Protein AF-A0A2W2MRI5-F1 (afdb_monomer_lite)

Structure (mmCIF, N/CA/C/O backbone):
data_AF-A0A2W2MRI5-F1
#
_entry.id   AF-A0A2W2MRI5-F1
#
loop_
_atom_site.group_PDB
_atom_site.id
_atom_site.type_symbol
_atom_site.label_atom_id
_atom_site.label_alt_id
_atom_site.label_comp_id
_atom_site.label_asym_id
_atom_site.label_entity_id
_atom_site.label_seq_id
_atom_site.pdbx_PDB_ins_code
_atom_site.Cartn_x
_atom_site.Cartn_y
_atom_site.Cartn_z
_atom_site.occupancy
_atom_site.B_iso_or_equiv
_atom_site.auth_seq_id
_atom_site.auth_comp_id
_atom_site.auth_asym_id
_atom_site.auth_atom_id
_atom_site.pdbx_PDB_model_num
ATOM 1 N N . MET A 1 1 ? -18.894 -73.144 11.462 1.00 46.19 1 MET A N 1
ATOM 2 C CA . MET A 1 1 ? -17.809 -73.112 10.456 1.00 46.19 1 MET A CA 1
ATOM 3 C C . MET A 1 1 ? -18.396 -72.676 9.125 1.00 46.19 1 MET A C 1
ATOM 5 O O . MET A 1 1 ? -19.311 -73.345 8.667 1.00 46.19 1 MET A O 1
ATOM 9 N N . SER A 1 2 ? -17.917 -71.545 8.593 1.00 35.41 2 SER A N 1
ATOM 10 C CA . SER A 1 2 ? -18.081 -70.967 7.236 1.00 35.41 2 SER A CA 1
ATOM 11 C C . SER A 1 2 ? -18.088 -69.446 7.398 1.00 35.41 2 SER A C 1
ATOM 13 O O . SER A 1 2 ? -18.763 -68.959 8.294 1.00 35.41 2 SER A O 1
ATOM 15 N N . ALA A 1 3 ? -17.454 -68.606 6.600 1.00 41.09 3 ALA A N 1
ATOM 16 C CA . ALA A 1 3 ? -16.275 -68.640 5.744 1.00 41.09 3 ALA A CA 1
ATOM 17 C C . ALA A 1 3 ? -16.042 -67.145 5.436 1.00 41.09 3 ALA A C 1
ATOM 19 O O . ALA A 1 3 ? -17.005 -66.394 5.276 1.00 41.09 3 ALA A O 1
ATOM 20 N N . LEU A 1 4 ? -14.788 -66.700 5.428 1.00 46.34 4 LEU A N 1
ATOM 21 C CA . LEU A 1 4 ? -14.399 -65.326 5.106 1.00 46.34 4 LEU A CA 1
ATOM 22 C C . LEU A 1 4 ? -14.739 -64.995 3.648 1.00 46.34 4 LEU A C 1
ATOM 24 O O . LEU A 1 4 ? -14.406 -65.776 2.761 1.00 46.34 4 LEU A O 1
ATOM 28 N N . VAL A 1 5 ? -15.260 -63.792 3.398 1.00 49.53 5 VAL A N 1
ATOM 29 C CA . VAL A 1 5 ? -15.009 -63.079 2.140 1.00 49.53 5 VAL A CA 1
ATOM 30 C C . VAL A 1 5 ? -14.626 -61.647 2.485 1.00 49.53 5 VAL A C 1
ATOM 32 O O . VAL A 1 5 ? -15.426 -60.862 2.990 1.00 49.53 5 VAL A O 1
ATOM 35 N N . ALA A 1 6 ? -13.354 -61.351 2.244 1.00 47.72 6 ALA A N 1
ATOM 36 C CA . ALA A 1 6 ? -12.798 -60.015 2.241 1.00 47.72 6 ALA A CA 1
ATOM 37 C C . ALA A 1 6 ? -13.430 -59.199 1.106 1.00 47.72 6 ALA A C 1
ATOM 39 O O . ALA A 1 6 ? -13.485 -59.659 -0.034 1.00 47.72 6 ALA A O 1
ATOM 40 N N . SER A 1 7 ? -13.852 -57.973 1.401 1.00 43.47 7 SER A N 1
ATOM 41 C CA . SER A 1 7 ? -14.081 -56.967 0.371 1.00 43.47 7 SER A CA 1
ATOM 42 C C . SER A 1 7 ? -13.419 -55.671 0.810 1.00 43.47 7 SER A C 1
ATOM 44 O O . SER A 1 7 ? -13.808 -55.029 1.783 1.00 43.47 7 SER A O 1
ATOM 46 N N . VAL A 1 8 ? -12.325 -55.376 0.119 1.00 50.81 8 VAL A N 1
ATOM 47 C CA . VAL A 1 8 ? -11.557 -54.142 0.191 1.00 50.81 8 VAL A CA 1
ATOM 48 C C . VAL A 1 8 ? -12.391 -53.062 -0.491 1.00 50.81 8 VAL A C 1
ATOM 50 O O . VAL A 1 8 ? -12.548 -53.089 -1.709 1.00 50.81 8 VAL A O 1
ATOM 53 N N . CYS A 1 9 ? -12.906 -52.098 0.268 1.00 46.94 9 CYS A N 1
ATOM 54 C CA . CYS A 1 9 ? -13.385 -50.846 -0.307 1.00 46.94 9 CYS A CA 1
ATOM 55 C C . CYS A 1 9 ? -12.465 -49.720 0.147 1.00 46.94 9 CYS A C 1
ATOM 57 O O . CYS A 1 9 ? -12.405 -49.355 1.319 1.00 46.94 9 CYS A O 1
ATOM 59 N N . LEU A 1 10 ? -11.700 -49.259 -0.840 1.00 41.94 10 LEU A N 1
ATOM 60 C CA . LEU A 1 10 ? -10.725 -48.192 -0.796 1.00 41.94 10 LEU A CA 1
ATOM 61 C C . LEU A 1 10 ? -11.283 -46.956 -0.087 1.00 41.94 10 LEU A C 1
ATOM 63 O O . LEU A 1 10 ? -12.369 -46.463 -0.388 1.00 41.94 10 LEU A O 1
ATOM 67 N N . SER A 1 11 ? -10.460 -46.433 0.807 1.00 48.28 11 SER A N 1
ATOM 68 C CA . SER A 1 11 ? -10.521 -45.100 1.379 1.00 48.28 11 SER A CA 1
ATOM 69 C C . SER A 1 11 ? -10.554 -44.037 0.278 1.00 48.28 11 SER A C 1
ATOM 71 O O . SER A 1 11 ? -9.521 -43.632 -0.251 1.00 48.28 11 SER A O 1
ATOM 73 N N . VAL A 1 12 ? -11.747 -43.531 -0.034 1.00 48.22 12 VAL A N 1
ATOM 74 C CA . VAL A 1 12 ? -11.898 -42.236 -0.700 1.00 48.22 12 VAL A CA 1
ATOM 75 C C . VAL A 1 12 ? -12.079 -41.209 0.406 1.00 48.22 12 VAL A C 1
ATOM 77 O O . VAL A 1 12 ? -13.185 -40.947 0.870 1.00 48.22 12 VAL A O 1
ATOM 80 N N . ALA A 1 13 ? -10.957 -40.674 0.887 1.00 45.00 13 ALA A N 1
ATOM 81 C CA . ALA A 1 13 ? -10.968 -39.447 1.662 1.00 45.00 13 ALA A CA 1
ATOM 82 C C . ALA A 1 13 ? -11.474 -38.343 0.731 1.00 45.00 13 ALA A C 1
ATOM 84 O O . ALA A 1 13 ? -10.726 -37.814 -0.091 1.00 45.00 13 ALA A O 1
ATOM 85 N N . THR A 1 14 ? -12.764 -38.033 0.811 1.00 47.78 14 THR A N 1
ATOM 86 C CA . THR A 1 14 ? -13.328 -36.843 0.188 1.00 47.78 14 THR A CA 1
ATOM 87 C C . THR A 1 14 ? -12.728 -35.650 0.917 1.00 47.78 14 THR A C 1
ATOM 89 O O . THR A 1 14 ? -13.215 -35.209 1.956 1.00 47.78 14 THR A O 1
ATOM 92 N N . LEU A 1 15 ? -11.611 -35.159 0.386 1.00 42.81 15 LEU A N 1
ATOM 93 C CA . LEU A 1 15 ? -11.052 -33.865 0.721 1.00 42.81 15 LEU A CA 1
ATOM 94 C C . LEU A 1 15 ? -12.034 -32.826 0.171 1.00 42.81 15 LEU A C 1
ATOM 96 O O . LEU A 1 15 ? -11.884 -32.324 -0.941 1.00 42.81 15 LEU A O 1
ATOM 100 N N . ALA A 1 16 ? -13.103 -32.569 0.922 1.00 41.91 16 ALA A N 1
ATOM 101 C CA . ALA A 1 16 ? -13.933 -31.404 0.700 1.00 41.91 16 ALA A CA 1
ATOM 102 C C . ALA A 1 16 ? -13.045 -30.205 1.020 1.00 41.91 16 ALA A C 1
ATOM 104 O O . ALA A 1 16 ? -12.839 -29.850 2.180 1.00 41.91 16 ALA A O 1
ATOM 105 N N . ALA A 1 17 ? -12.443 -29.650 -0.032 1.00 42.47 17 ALA A N 1
ATOM 106 C CA . ALA A 1 17 ? -11.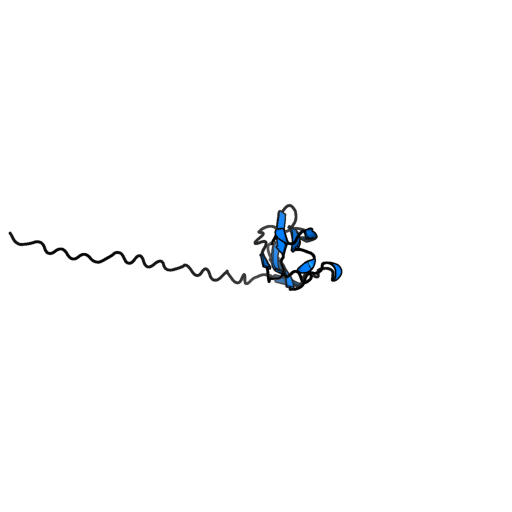840 -28.340 0.003 1.00 42.47 17 ALA A CA 1
ATOM 107 C C . ALA A 1 17 ? -12.889 -27.409 0.608 1.00 42.47 17 ALA A C 1
ATOM 109 O O . ALA A 1 17 ? -13.928 -27.151 0.000 1.00 42.47 17 ALA A O 1
ATOM 110 N N . ALA A 1 18 ? -12.640 -26.969 1.839 1.00 43.75 18 ALA A N 1
ATOM 111 C CA . ALA A 1 18 ? -13.322 -25.826 2.392 1.00 43.75 18 ALA A CA 1
ATOM 112 C C . ALA A 1 18 ? -12.965 -24.667 1.465 1.00 43.75 18 ALA A C 1
ATOM 114 O O . ALA A 1 18 ? -11.920 -24.036 1.603 1.00 43.75 18 ALA A O 1
ATOM 115 N N . SER A 1 19 ? -13.805 -24.431 0.460 1.00 40.41 19 SER A N 1
ATOM 116 C CA . SER A 1 19 ? -13.910 -23.139 -0.181 1.00 40.41 19 SER A CA 1
ATOM 117 C C . SER A 1 19 ? -14.402 -22.207 0.914 1.00 40.41 19 SER A C 1
ATOM 119 O O . SER A 1 19 ? -15.601 -21.995 1.084 1.00 40.41 19 SER A O 1
ATOM 121 N N . THR A 1 20 ? -13.468 -21.710 1.721 1.00 44.00 20 THR A N 1
ATOM 122 C CA . THR A 1 20 ? -13.634 -20.458 2.430 1.00 44.00 20 THR A CA 1
ATOM 123 C C . THR A 1 20 ? -13.871 -19.426 1.342 1.00 44.00 20 THR A C 1
ATOM 125 O O . THR A 1 20 ? -12.949 -18.823 0.802 1.00 44.00 20 THR A O 1
ATOM 128 N N . THR A 1 21 ? -15.139 -19.249 0.971 1.00 44.22 21 THR A N 1
ATOM 129 C CA . THR A 1 21 ? -15.633 -17.951 0.542 1.00 44.22 21 THR A CA 1
ATOM 130 C C . THR A 1 21 ? -15.083 -16.978 1.563 1.00 44.22 21 THR A C 1
ATOM 132 O O . THR A 1 21 ? -15.491 -17.013 2.726 1.00 44.22 21 THR A O 1
ATOM 135 N N . ALA A 1 22 ? -14.072 -16.210 1.148 1.00 44.69 22 ALA A N 1
ATOM 136 C CA . ALA A 1 22 ? -13.589 -15.063 1.885 1.00 44.69 22 ALA A CA 1
ATOM 137 C C . ALA A 1 22 ? -14.839 -14.337 2.361 1.00 44.69 22 ALA A C 1
ATOM 139 O O . ALA A 1 22 ? -15.675 -13.972 1.532 1.00 44.69 22 ALA A O 1
ATOM 140 N N . ALA A 1 23 ? -15.023 -14.267 3.680 1.00 43.91 23 ALA A N 1
ATOM 141 C CA . ALA A 1 23 ? -16.167 -13.596 4.255 1.00 43.91 23 ALA A CA 1
ATOM 142 C C . ALA A 1 23 ? -16.196 -12.200 3.632 1.00 43.91 23 ALA A C 1
ATOM 144 O O . ALA A 1 23 ? -15.294 -11.389 3.862 1.00 43.91 23 ALA A O 1
ATOM 145 N N . ALA A 1 24 ? -17.180 -11.966 2.762 1.00 49.59 24 ALA A N 1
ATOM 146 C CA . ALA A 1 24 ? -17.519 -10.637 2.313 1.00 49.59 24 ALA A CA 1
ATOM 147 C C . ALA A 1 24 ? -17.946 -9.927 3.590 1.00 49.59 24 ALA A C 1
ATOM 149 O O . ALA A 1 24 ? -19.010 -10.195 4.138 1.00 49.59 24 ALA A O 1
ATOM 150 N N . GLN A 1 25 ? -17.014 -9.172 4.155 1.00 46.16 25 GLN A N 1
ATOM 151 C CA . GLN A 1 25 ? -17.167 -8.567 5.457 1.00 46.16 25 GLN A CA 1
ATOM 152 C C . GLN A 1 25 ? -18.205 -7.456 5.306 1.00 46.16 25 GLN A C 1
ATOM 154 O O . GLN A 1 25 ? -17.911 -6.399 4.756 1.00 46.16 25 GLN A O 1
ATOM 159 N N . THR A 1 26 ? -19.439 -7.764 5.700 1.00 49.88 26 THR A N 1
ATOM 160 C CA . THR A 1 26 ? -20.657 -7.032 5.329 1.00 49.88 26 THR A CA 1
ATOM 161 C C . THR A 1 26 ? -20.956 -5.775 6.141 1.00 49.88 26 THR A C 1
ATOM 163 O O . THR A 1 26 ? -21.965 -5.150 5.859 1.00 49.88 26 THR A O 1
ATOM 166 N N . ASP A 1 27 ? -20.089 -5.342 7.060 1.00 50.00 27 ASP A N 1
ATOM 167 C CA . ASP A 1 27 ? -20.371 -4.176 7.923 1.00 50.00 27 ASP A CA 1
ATOM 168 C C . ASP A 1 27 ? -19.212 -3.166 7.977 1.00 50.00 27 ASP A C 1
ATOM 170 O O . ASP A 1 27 ? -18.901 -2.585 9.013 1.00 50.00 27 ASP A O 1
ATOM 174 N N . ALA A 1 28 ? -18.496 -2.967 6.866 1.00 55.38 28 ALA A N 1
ATOM 175 C CA . ALA A 1 28 ? -17.606 -1.812 6.748 1.00 55.38 28 ALA A CA 1
ATOM 176 C C . ALA A 1 28 ? -18.451 -0.542 6.567 1.00 55.38 28 ALA A C 1
ATOM 178 O O . ALA A 1 28 ? -18.879 -0.249 5.452 1.00 55.38 28 ALA A O 1
ATO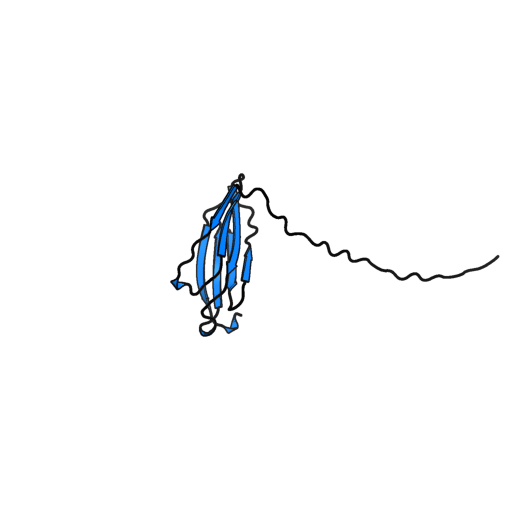M 179 N N . ALA A 1 29 ? -18.678 0.188 7.660 1.00 58.50 29 ALA A N 1
ATOM 180 C CA . ALA A 1 29 ? -19.540 1.365 7.707 1.00 58.50 29 ALA A CA 1
ATOM 181 C C . ALA A 1 29 ? -19.196 2.412 6.636 1.00 58.50 29 ALA A C 1
ATOM 183 O O . ALA A 1 29 ? -20.104 2.964 6.027 1.00 58.50 29 ALA A O 1
ATOM 184 N N . GLU A 1 30 ? -17.912 2.617 6.313 1.00 71.00 30 GLU A N 1
ATOM 185 C CA . GLU A 1 30 ? -17.498 3.407 5.147 1.00 71.00 30 GLU A CA 1
ATOM 186 C C . GLU A 1 30 ? -16.153 2.915 4.585 1.00 71.00 30 GLU A C 1
ATOM 188 O O . GLU A 1 30 ? -15.128 2.876 5.279 1.00 71.00 30 GLU A O 1
ATOM 193 N N . CYS A 1 31 ? -16.143 2.565 3.297 1.00 85.62 31 CYS A N 1
ATOM 194 C CA . CYS A 1 31 ? -14.933 2.249 2.543 1.00 85.62 31 CYS A CA 1
ATOM 195 C C . CYS A 1 31 ? -14.543 3.429 1.647 1.00 85.62 31 CYS A C 1
ATOM 197 O O . CYS A 1 31 ? -15.209 3.722 0.657 1.00 85.62 31 CYS A O 1
ATOM 199 N N . GLY A 1 32 ? -13.428 4.086 1.963 1.00 88.06 32 GLY A N 1
ATOM 200 C CA . GLY A 1 32 ? -12.854 5.158 1.153 1.00 88.06 32 GLY A CA 1
ATOM 201 C C . GLY A 1 32 ? -11.731 4.649 0.253 1.00 88.06 32 GLY A C 1
ATOM 202 O O . GLY A 1 32 ? -10.869 3.886 0.693 1.00 88.06 32 GLY A O 1
ATOM 203 N N . ARG A 1 33 ? -11.689 5.096 -1.007 1.00 88.62 33 ARG A N 1
ATOM 204 C CA . ARG A 1 33 ? -10.531 4.843 -1.878 1.00 88.62 33 ARG A CA 1
ATOM 205 C C . ARG A 1 33 ? -9.335 5.653 -1.379 1.00 88.62 33 ARG A C 1
ATOM 207 O O . ARG A 1 33 ? -9.423 6.871 -1.240 1.00 88.62 33 ARG A O 1
ATOM 214 N N . ILE A 1 34 ? -8.208 4.988 -1.154 1.00 87.38 34 ILE A N 1
ATOM 215 C CA . ILE A 1 34 ? -6.949 5.646 -0.813 1.00 87.38 34 ILE A CA 1
ATOM 216 C C . ILE A 1 34 ? -6.265 6.059 -2.114 1.00 87.38 34 ILE A C 1
ATOM 218 O O . ILE A 1 34 ? -5.947 5.221 -2.961 1.00 87.38 34 ILE A O 1
ATOM 222 N N . GLY A 1 35 ? -6.046 7.360 -2.275 1.00 78.50 35 GLY A N 1
ATOM 223 C CA . GLY A 1 35 ? -5.198 7.876 -3.338 1.00 78.50 35 GLY A CA 1
ATOM 224 C C . GLY A 1 35 ? -3.730 7.584 -3.038 1.00 78.50 35 GLY A C 1
ATOM 225 O O . GLY A 1 35 ? -3.274 7.713 -1.903 1.00 78.50 35 GLY A O 1
ATOM 226 N N . TYR A 1 36 ? -2.980 7.225 -4.067 1.00 77.81 36 TYR A N 1
ATOM 227 C CA . TYR A 1 36 ? -1.525 7.186 -4.033 1.00 77.81 36 TYR A CA 1
ATOM 228 C C . TYR A 1 36 ? -0.996 8.109 -5.130 1.00 77.81 36 TYR A C 1
ATOM 230 O O . TYR A 1 36 ? -1.657 8.322 -6.149 1.00 77.81 36 TYR A O 1
ATOM 238 N N . GLY A 1 37 ? 0.147 8.749 -4.878 1.00 66.75 37 GLY A N 1
ATOM 239 C CA . GLY A 1 37 ? 0.678 9.777 -5.772 1.00 66.75 37 GLY A CA 1
ATOM 240 C C . GLY A 1 37 ? 0.972 9.217 -7.163 1.00 66.75 37 GLY A C 1
ATOM 241 O O . GLY A 1 37 ? 1.521 8.124 -7.288 1.00 66.75 37 GLY A O 1
ATOM 242 N N . THR A 1 38 ? 0.664 9.982 -8.210 1.00 63.16 38 THR A N 1
ATOM 243 C CA . THR A 1 38 ? 0.912 9.602 -9.615 1.00 63.16 38 THR A CA 1
ATOM 244 C C . THR A 1 38 ? 2.394 9.363 -9.918 1.00 63.16 38 THR A C 1
ATOM 246 O O . THR A 1 38 ? 2.728 8.596 -10.813 1.00 63.16 38 THR A O 1
ATOM 249 N N . VAL A 1 39 ? 3.290 9.953 -9.124 1.00 68.81 39 VAL A N 1
ATOM 250 C CA . VAL A 1 39 ? 4.751 9.789 -9.218 1.00 68.81 39 VAL A CA 1
ATOM 251 C C . VAL A 1 39 ? 5.276 8.457 -8.663 1.00 68.81 39 VAL A C 1
ATOM 253 O O . VAL A 1 39 ? 6.465 8.182 -8.767 1.00 68.81 39 VAL A O 1
ATOM 256 N N . THR A 1 40 ? 4.424 7.617 -8.064 1.00 75.94 40 THR A N 1
ATOM 257 C CA . THR A 1 40 ? 4.849 6.330 -7.473 1.00 75.94 40 THR A CA 1
ATOM 258 C C . THR A 1 40 ? 5.105 5.231 -8.509 1.00 75.94 40 THR A C 1
ATOM 260 O O . THR A 1 40 ? 5.706 4.209 -8.178 1.00 75.94 40 THR A O 1
ATOM 263 N N . GLY A 1 41 ? 4.668 5.421 -9.761 1.00 80.94 41 GLY A N 1
ATOM 264 C CA . GLY A 1 41 ? 4.726 4.379 -10.793 1.00 80.94 41 GLY A CA 1
ATOM 265 C C . GLY A 1 41 ? 3.832 3.177 -10.471 1.00 80.94 41 GLY A C 1
ATOM 266 O O . GLY A 1 41 ? 4.120 2.064 -10.897 1.00 80.94 41 GLY A O 1
ATOM 267 N N . LEU A 1 42 ? 2.769 3.392 -9.692 1.00 86.75 42 LEU A N 1
ATOM 268 C CA . LEU A 1 42 ? 1.789 2.378 -9.323 1.00 86.75 42 LEU A CA 1
ATOM 269 C C . LEU A 1 42 ? 0.446 2.637 -10.008 1.00 86.75 42 LEU A C 1
ATOM 271 O O . LEU A 1 42 ? 0.083 3.773 -10.307 1.00 86.75 42 LEU A O 1
ATOM 275 N N . SER A 1 43 ? -0.304 1.563 -10.219 1.00 89.50 43 SER A N 1
ATOM 276 C CA . SER A 1 43 ? -1.688 1.557 -10.687 1.00 89.50 43 SER A CA 1
ATOM 277 C C . SER A 1 43 ? -2.520 0.553 -9.883 1.00 89.50 43 SER A C 1
ATOM 279 O O . SER A 1 43 ? -1.973 -0.251 -9.127 1.00 89.50 43 SER A O 1
ATOM 281 N N . GLY A 1 44 ? -3.847 0.618 -10.033 1.00 88.69 44 GLY A N 1
ATOM 282 C CA . GLY A 1 44 ? -4.804 -0.195 -9.284 1.00 88.69 44 GLY A CA 1
ATOM 283 C C . GLY A 1 44 ? -5.673 0.603 -8.308 1.00 88.69 44 GLY A C 1
ATOM 284 O O . GLY A 1 44 ? -5.925 1.808 -8.464 1.00 88.69 44 GLY A O 1
ATOM 285 N N . SER A 1 45 ? -6.167 -0.071 -7.282 1.00 89.12 45 SER A N 1
ATOM 286 C CA . SER A 1 45 ? -7.133 0.484 -6.338 1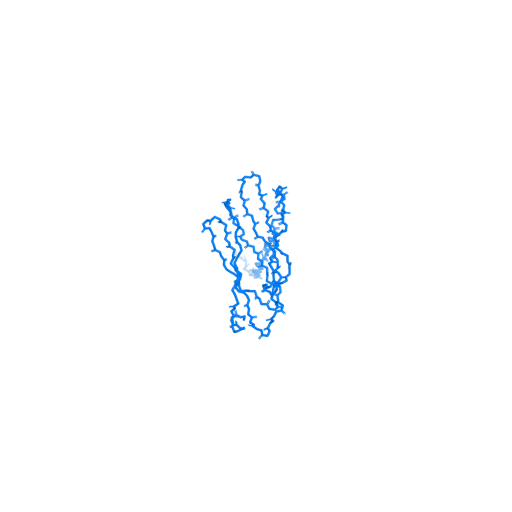.00 89.12 45 SER A CA 1
ATOM 287 C C . SER A 1 45 ? -6.845 -0.017 -4.937 1.00 89.12 45 SER A C 1
ATOM 289 O O . SER A 1 45 ? -6.851 -1.221 -4.705 1.00 89.12 45 SER A O 1
ATOM 291 N N . MET A 1 46 ? -6.640 0.918 -4.013 1.00 90.75 46 MET A N 1
ATOM 292 C CA . MET A 1 46 ? -6.531 0.659 -2.583 1.00 90.75 46 MET A CA 1
ATOM 293 C C . MET A 1 46 ? -7.731 1.271 -1.882 1.00 90.75 46 MET A C 1
ATOM 295 O O . MET A 1 46 ? -8.130 2.395 -2.190 1.00 90.75 46 MET A O 1
ATOM 299 N N . TYR A 1 47 ? -8.278 0.544 -0.923 1.00 91.00 47 TYR A N 1
ATOM 300 C CA . TYR A 1 47 ? -9.422 0.939 -0.125 1.00 91.00 47 TYR A CA 1
ATOM 301 C C . TYR A 1 47 ? -9.053 0.856 1.347 1.00 91.00 47 TYR A C 1
ATOM 303 O O . TYR A 1 47 ? -8.375 -0.072 1.786 1.00 91.00 47 TYR A O 1
ATOM 311 N N . LYS A 1 48 ? -9.500 1.851 2.105 1.00 90.25 48 LYS A N 1
ATOM 312 C CA . LYS A 1 48 ? -9.510 1.845 3.560 1.00 90.25 48 LYS A CA 1
ATOM 313 C C . LYS A 1 48 ? -10.958 1.706 3.988 1.00 90.25 48 LYS A C 1
ATOM 315 O O . LYS A 1 48 ? -11.762 2.576 3.669 1.00 90.25 48 LYS A O 1
ATOM 320 N N . CYS A 1 49 ? -11.254 0.676 4.756 1.00 88.44 49 CYS A N 1
ATOM 321 C CA . CYS A 1 49 ? -12.557 0.488 5.365 1.00 88.44 49 CYS A CA 1
ATOM 322 C C . CYS A 1 49 ? -12.421 0.606 6.874 1.00 88.44 49 CYS A C 1
ATOM 324 O O . CYS A 1 49 ? -11.529 -0.008 7.464 1.00 88.44 49 CYS A O 1
ATOM 326 N N . THR A 1 50 ? -13.285 1.416 7.476 1.00 86.31 50 THR A N 1
ATOM 327 C CA . THR A 1 50 ? -13.385 1.534 8.933 1.00 86.31 50 THR A CA 1
ATOM 328 C C . THR A 1 50 ? -14.656 0.818 9.365 1.00 86.31 50 THR A C 1
ATOM 330 O O . THR A 1 50 ? -15.715 1.058 8.788 1.00 86.31 50 THR A O 1
ATOM 333 N N . TRP A 1 51 ? -14.537 -0.094 10.325 1.00 83.75 51 TRP A N 1
ATOM 334 C CA . TRP A 1 51 ? -15.679 -0.785 10.923 1.00 83.75 51 TRP A CA 1
ATOM 335 C C . TRP A 1 51 ? -16.239 0.019 12.100 1.00 83.75 51 TRP A C 1
ATOM 337 O O . TRP A 1 51 ? -15.549 0.877 12.653 1.00 83.75 51 TRP A O 1
ATOM 347 N N . ASP A 1 52 ? -17.473 -0.284 12.504 1.00 80.12 52 ASP A N 1
ATOM 348 C CA . ASP A 1 52 ? -18.164 0.411 13.604 1.00 80.12 52 ASP A CA 1
ATOM 349 C C . ASP A 1 52 ? -17.436 0.303 14.952 1.00 80.12 52 ASP A C 1
ATOM 351 O O . ASP A 1 52 ? -17.503 1.203 15.786 1.00 80.12 52 ASP A O 1
ATOM 355 N N . ASP A 1 53 ? -16.688 -0.781 15.159 1.00 78.75 53 ASP A N 1
ATOM 356 C CA . ASP A 1 53 ? -15.862 -1.010 16.350 1.00 78.75 53 ASP A CA 1
ATOM 357 C C . ASP A 1 53 ? -14.486 -0.316 16.289 1.00 78.75 53 ASP A C 1
ATOM 359 O O . ASP A 1 53 ? -13.626 -0.531 17.145 1.00 78.75 53 ASP A O 1
ATOM 363 N N . GLY A 1 54 ? -14.266 0.533 15.280 1.00 77.81 54 GLY A N 1
ATOM 364 C CA . GLY A 1 54 ? -13.055 1.330 15.104 1.00 77.81 54 GLY A CA 1
ATOM 365 C C . GLY A 1 54 ? -11.878 0.572 14.491 1.00 77.81 54 GLY A C 1
ATOM 366 O O . GLY A 1 54 ? -10.817 1.168 14.285 1.00 77.81 54 GLY A O 1
ATOM 367 N N . ARG A 1 55 ? -12.032 -0.718 14.172 1.00 85.44 55 ARG A N 1
ATOM 368 C CA . ARG A 1 55 ? -11.017 -1.488 13.444 1.00 85.44 55 ARG A CA 1
ATOM 369 C C . ARG A 1 55 ? -10.885 -0.980 11.999 1.00 85.44 55 ARG A C 1
ATOM 371 O O . ARG A 1 55 ? -11.819 -0.409 11.433 1.00 85.44 55 ARG A O 1
ATOM 378 N N . ILE A 1 56 ? -9.724 -1.207 11.379 1.00 87.25 56 ILE A N 1
ATOM 379 C CA . ILE A 1 56 ? -9.442 -0.739 10.013 1.00 87.25 56 ILE A CA 1
ATOM 380 C C . ILE A 1 56 ? -8.877 -1.860 9.145 1.00 87.25 56 ILE A C 1
ATOM 382 O O . ILE A 1 56 ? -7.827 -2.420 9.457 1.00 87.25 56 ILE A O 1
ATOM 386 N N . ARG A 1 57 ? -9.485 -2.067 7.973 1.00 89.75 57 ARG A N 1
ATOM 387 C CA . ARG A 1 57 ? -8.916 -2.878 6.889 1.00 89.75 57 ARG A CA 1
ATOM 388 C C . ARG A 1 57 ? -8.377 -1.990 5.794 1.00 89.75 57 ARG A C 1
ATOM 390 O O . ARG A 1 57 ? -9.046 -1.053 5.357 1.00 89.75 57 ARG A O 1
ATOM 397 N N . VAL A 1 58 ? -7.198 -2.332 5.304 1.00 91.06 58 VAL A N 1
ATOM 398 C CA . VAL A 1 58 ? -6.679 -1.782 4.062 1.00 91.06 58 VAL A CA 1
ATOM 399 C C . VAL A 1 58 ? -6.531 -2.933 3.088 1.00 91.06 58 VAL A C 1
ATOM 401 O O . VAL A 1 58 ? -5.793 -3.879 3.360 1.00 91.06 58 VAL A O 1
ATOM 404 N N . PHE A 1 59 ? -7.236 -2.855 1.967 1.00 92.06 59 PHE A N 1
ATOM 405 C CA . PHE A 1 59 ? -7.189 -3.887 0.942 1.00 92.06 59 PHE A CA 1
ATOM 406 C C . PHE A 1 59 ? -7.245 -3.297 -0.459 1.00 92.06 59 PHE A C 1
ATOM 408 O O . PHE A 1 59 ? -7.616 -2.139 -0.655 1.00 92.06 59 PHE A O 1
ATOM 415 N N . GLY A 1 60 ? -6.891 -4.106 -1.447 1.00 92.38 60 GLY A N 1
ATOM 416 C CA . GLY A 1 60 ? -6.946 -3.697 -2.833 1.00 92.38 60 GLY A CA 1
ATOM 417 C C . GLY A 1 60 ? -6.043 -4.511 -3.735 1.00 92.38 60 GLY A C 1
ATOM 418 O O . GLY A 1 60 ? -5.599 -5.609 -3.405 1.00 92.38 60 GLY A O 1
ATOM 419 N N . THR A 1 61 ? -5.757 -3.933 -4.888 1.00 93.38 61 THR A N 1
ATOM 420 C CA . THR A 1 61 ? -4.869 -4.513 -5.887 1.00 93.38 61 THR A CA 1
ATOM 421 C C . THR A 1 61 ? -3.959 -3.423 -6.403 1.00 93.38 61 THR A C 1
ATOM 423 O O . THR A 1 61 ? -4.427 -2.332 -6.733 1.00 93.38 61 THR A O 1
ATOM 426 N N . MET A 1 62 ? -2.665 -3.721 -6.450 1.00 92.00 62 MET A N 1
ATOM 427 C CA . MET A 1 62 ? -1.632 -2.794 -6.888 1.00 92.00 62 MET A CA 1
ATOM 428 C C . MET A 1 62 ? -0.784 -3.436 -7.975 1.00 92.00 62 MET A C 1
ATOM 430 O O . MET A 1 62 ? -0.479 -4.621 -7.899 1.00 92.00 62 MET A O 1
ATOM 434 N N . ARG A 1 63 ? -0.376 -2.638 -8.958 1.00 92.06 63 ARG A N 1
ATOM 435 C CA . ARG A 1 63 ? 0.511 -3.050 -10.046 1.00 92.06 63 ARG A CA 1
ATOM 436 C C . ARG A 1 63 ? 1.534 -1.958 -10.320 1.00 92.06 63 ARG A C 1
ATOM 438 O O . ARG A 1 63 ? 1.162 -0.792 -10.449 1.00 92.06 63 ARG A O 1
ATOM 445 N N . ASP A 1 64 ? 2.799 -2.334 -10.440 1.00 90.00 64 ASP A N 1
ATOM 446 C CA . ASP A 1 64 ? 3.870 -1.450 -10.890 1.00 90.00 64 ASP A CA 1
ATOM 447 C C . ASP A 1 64 ? 3.788 -1.296 -12.416 1.00 90.00 64 ASP A C 1
ATOM 449 O O . ASP A 1 64 ? 3.759 -2.283 -13.151 1.00 90.00 64 ASP A O 1
ATOM 453 N N . ILE A 1 65 ? 3.687 -0.055 -12.895 1.00 87.19 65 ILE A N 1
ATOM 454 C CA . ILE A 1 65 ? 3.590 0.264 -14.332 1.00 87.19 65 ILE A CA 1
ATOM 455 C C . ILE A 1 65 ? 4.945 0.614 -14.959 1.00 87.19 65 ILE A C 1
ATOM 457 O O . ILE A 1 65 ? 5.010 0.938 -16.142 1.00 87.19 65 ILE A O 1
ATOM 461 N N . THR A 1 66 ? 6.023 0.527 -14.183 1.00 82.50 66 THR A N 1
ATOM 462 C CA . THR A 1 66 ? 7.416 0.780 -14.577 1.00 82.50 66 THR A CA 1
ATOM 463 C C . THR A 1 66 ? 8.262 -0.500 -14.464 1.00 82.50 66 THR A C 1
ATOM 465 O O . THR A 1 66 ? 9.282 -0.508 -13.780 1.00 82.50 66 THR A O 1
ATOM 468 N N . PRO A 1 67 ? 7.869 -1.610 -15.124 1.00 66.06 67 PRO A N 1
ATOM 469 C CA . PRO A 1 67 ? 8.478 -2.926 -14.904 1.00 66.06 67 PRO A CA 1
ATOM 470 C C . PRO A 1 67 ? 9.948 -3.005 -15.332 1.00 66.06 67 PRO A C 1
ATOM 472 O O . PRO A 1 67 ? 10.695 -3.835 -14.824 1.00 66.06 67 PRO A O 1
ATOM 475 N N . SER A 1 68 ? 10.371 -2.135 -16.252 1.00 70.88 68 SER A N 1
ATOM 476 C CA . SER A 1 68 ? 11.765 -1.995 -16.684 1.00 70.88 68 SER A CA 1
ATOM 477 C C . SER A 1 68 ? 12.671 -1.441 -15.581 1.00 70.88 68 SER A C 1
ATOM 479 O O . SER A 1 68 ? 13.864 -1.727 -15.571 1.00 70.88 68 SER A O 1
ATOM 481 N N . ASP A 1 69 ? 12.099 -0.647 -14.670 1.00 69.00 69 ASP A N 1
ATOM 482 C CA . ASP A 1 69 ? 12.822 0.106 -13.641 1.00 69.00 69 ASP A CA 1
ATOM 483 C C . ASP A 1 69 ? 12.825 -0.612 -12.281 1.00 69.00 69 ASP A C 1
ATOM 485 O O . ASP A 1 69 ? 13.492 -0.164 -11.346 1.00 69.00 69 ASP A O 1
ATOM 489 N N . GLY A 1 70 ? 12.096 -1.730 -12.162 1.00 79.50 70 GLY A N 1
ATOM 490 C CA . GLY A 1 70 ? 12.103 -2.587 -10.982 1.00 79.50 70 GLY A CA 1
ATOM 491 C C . GLY A 1 70 ? 10.725 -2.948 -10.434 1.00 79.50 70 GLY A C 1
ATOM 492 O O . GLY A 1 70 ? 9.736 -3.030 -11.159 1.00 79.50 70 GLY A O 1
ATOM 493 N N . ALA A 1 71 ? 10.687 -3.191 -9.125 1.00 89.81 71 ALA A N 1
ATOM 494 C CA . ALA A 1 71 ? 9.471 -3.402 -8.351 1.00 89.81 71 ALA A CA 1
ATOM 495 C C . ALA A 1 71 ? 9.260 -2.233 -7.381 1.00 89.81 71 ALA A C 1
ATOM 497 O O . ALA A 1 71 ? 10.193 -1.502 -7.037 1.00 89.81 71 ALA A O 1
ATOM 498 N N . THR A 1 72 ? 8.047 -2.081 -6.861 1.00 91.19 72 THR A N 1
ATOM 499 C CA . THR A 1 72 ? 7.782 -1.133 -5.775 1.00 91.19 72 THR A CA 1
ATOM 500 C C . THR A 1 72 ? 7.513 -1.878 -4.481 1.00 91.19 72 THR A C 1
ATOM 502 O O . THR A 1 72 ? 6.584 -2.676 -4.387 1.00 91.19 72 THR A O 1
ATOM 505 N N . LEU A 1 73 ? 8.287 -1.576 -3.442 1.00 91.88 73 LEU A N 1
ATOM 506 C CA . LEU A 1 73 ? 7.984 -2.012 -2.089 1.00 91.88 73 LEU A CA 1
ATOM 507 C C . LEU A 1 73 ? 6.926 -1.079 -1.492 1.00 91.88 73 LEU A C 1
ATOM 509 O O . LEU A 1 73 ? 7.214 0.055 -1.099 1.00 91.88 73 LEU A O 1
ATOM 513 N N . LEU A 1 74 ? 5.692 -1.567 -1.431 1.00 92.69 74 LEU A N 1
ATOM 514 C CA . LEU A 1 74 ? 4.587 -0.908 -0.750 1.00 92.69 74 LEU A CA 1
ATOM 515 C C . LEU A 1 74 ? 4.667 -1.223 0.740 1.00 92.69 74 LEU A C 1
ATOM 517 O O . LEU A 1 74 ? 4.663 -2.386 1.126 1.00 92.69 74 LEU A O 1
ATOM 521 N N . THR A 1 75 ? 4.683 -0.199 1.585 1.00 94.38 75 THR A N 1
ATOM 522 C CA . THR A 1 75 ? 4.551 -0.337 3.039 1.00 94.38 75 THR A CA 1
ATOM 523 C C . THR A 1 75 ? 3.202 0.217 3.478 1.00 94.38 75 THR A C 1
ATOM 525 O O . THR A 1 75 ? 2.914 1.387 3.230 1.00 94.38 75 THR A O 1
ATOM 528 N N . VAL A 1 76 ? 2.398 -0.588 4.172 1.00 93.50 76 VAL A N 1
ATOM 529 C CA . VAL A 1 76 ? 1.155 -0.139 4.818 1.00 93.50 76 VAL A CA 1
ATOM 530 C C . VAL A 1 76 ? 1.376 -0.113 6.322 1.00 93.50 76 VAL A C 1
ATOM 532 O O . VAL A 1 76 ? 1.806 -1.110 6.906 1.00 93.50 76 VAL A O 1
ATOM 535 N N . ARG A 1 77 ? 1.070 1.024 6.947 1.00 93.12 77 ARG A N 1
ATOM 536 C CA . ARG A 1 77 ? 1.113 1.215 8.398 1.00 93.12 77 ARG A CA 1
ATOM 537 C C . ARG A 1 77 ? -0.278 1.516 8.934 1.00 93.12 77 ARG A C 1
ATOM 539 O O . ARG A 1 77 ? -0.973 2.347 8.356 1.00 93.12 77 ARG A O 1
ATOM 546 N N . ILE A 1 78 ? -0.660 0.863 10.028 1.00 91.75 78 ILE A N 1
ATOM 547 C CA . ILE A 1 78 ? -1.917 1.101 10.751 1.00 91.75 78 ILE A CA 1
ATOM 548 C C . ILE A 1 78 ? -1.592 1.152 12.245 1.00 91.75 78 ILE A C 1
ATOM 550 O O . ILE A 1 78 ? -1.331 0.122 12.862 1.00 91.75 78 ILE A O 1
ATOM 554 N N . GLY A 1 79 ? -1.542 2.347 12.837 1.00 88.25 79 GLY A N 1
ATOM 555 C CA . GLY A 1 79 ? -1.054 2.497 14.215 1.00 88.25 79 GLY A CA 1
ATOM 556 C C . GLY A 1 79 ? 0.370 1.940 14.379 1.00 88.25 79 GLY A C 1
ATOM 557 O O . GLY A 1 79 ? 1.302 2.450 13.762 1.00 88.25 79 GLY A O 1
ATOM 558 N N . LEU A 1 80 ? 0.533 0.888 15.193 1.00 86.81 80 LEU A N 1
ATOM 559 C CA . LEU A 1 80 ? 1.815 0.188 15.400 1.00 86.81 80 LEU A CA 1
ATOM 560 C C . LEU A 1 80 ? 2.082 -0.935 14.386 1.00 86.81 80 LEU A C 1
ATOM 562 O O . LEU A 1 80 ? 3.205 -1.429 14.293 1.00 86.81 80 LEU A O 1
ATOM 566 N N . TYR A 1 81 ? 1.069 -1.361 13.632 1.00 90.00 81 TYR A N 1
ATOM 567 C CA . TYR A 1 81 ? 1.236 -2.366 12.592 1.00 90.00 81 TYR A CA 1
ATOM 568 C C . TYR A 1 81 ? 1.951 -1.778 11.381 1.00 90.00 81 TYR A C 1
ATOM 570 O O . TYR A 1 81 ? 1.635 -0.676 10.933 1.00 90.00 81 TYR A O 1
ATOM 578 N N . SER A 1 82 ? 2.887 -2.541 10.821 1.00 93.56 82 SER A N 1
ATOM 579 C CA . SER A 1 82 ? 3.589 -2.210 9.585 1.00 93.56 82 SER A CA 1
ATOM 580 C C . SER A 1 82 ? 3.856 -3.490 8.805 1.00 93.56 82 SER A C 1
ATOM 582 O O . SER A 1 82 ? 4.513 -4.396 9.316 1.00 93.56 82 SER A O 1
ATOM 584 N N . ARG A 1 83 ? 3.390 -3.556 7.558 1.00 94.69 83 ARG A N 1
ATOM 585 C CA . ARG A 1 83 ? 3.654 -4.678 6.648 1.00 94.69 83 ARG A CA 1
ATOM 586 C C . ARG A 1 83 ? 4.063 -4.166 5.276 1.00 94.69 83 ARG A C 1
ATOM 588 O O . ARG A 1 83 ? 3.725 -3.043 4.900 1.00 94.69 83 ARG A O 1
ATOM 595 N N . GLN A 1 84 ? 4.827 -4.985 4.561 1.00 94.62 84 GLN A N 1
ATOM 596 C CA . GLN A 1 84 ? 5.338 -4.672 3.236 1.00 94.62 84 GLN A CA 1
ATOM 597 C C . GLN A 1 84 ? 4.886 -5.701 2.203 1.00 94.62 84 GLN A C 1
ATOM 599 O O . GLN A 1 84 ? 4.744 -6.882 2.522 1.00 94.62 84 GLN A O 1
ATOM 604 N N . TRP A 1 85 ? 4.702 -5.238 0.971 1.00 93.75 85 TRP A N 1
ATOM 60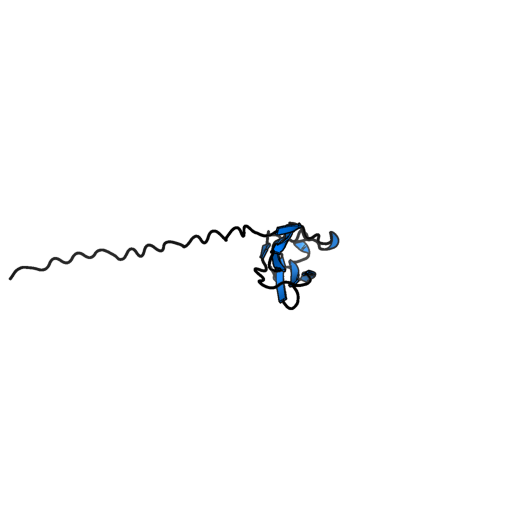5 C CA . TRP A 1 85 ? 4.420 -6.050 -0.206 1.00 93.75 85 TRP A CA 1
ATOM 606 C C . TRP A 1 85 ? 5.332 -5.609 -1.336 1.00 93.75 85 TRP A C 1
ATOM 608 O O . TRP A 1 85 ? 5.505 -4.411 -1.567 1.00 93.75 85 TRP A O 1
ATOM 618 N N . VAL A 1 86 ? 5.891 -6.578 -2.051 1.00 93.19 86 VAL A N 1
ATOM 619 C CA . VAL A 1 86 ? 6.554 -6.306 -3.322 1.00 93.19 86 VAL A CA 1
ATOM 620 C C . VAL A 1 86 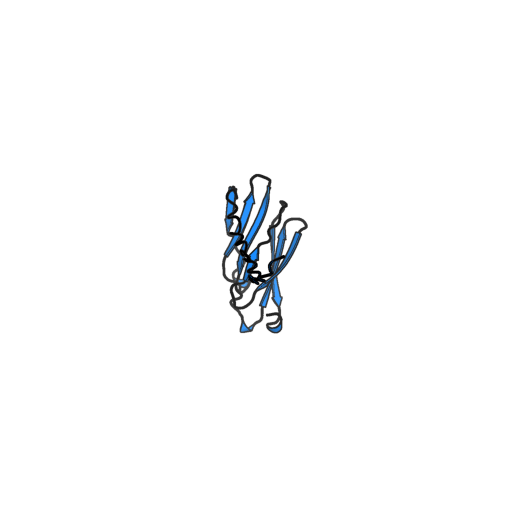? 5.477 -6.261 -4.399 1.00 93.19 86 VAL A C 1
ATOM 622 O O . VAL A 1 86 ? 4.719 -7.214 -4.581 1.00 93.19 86 VAL A O 1
ATOM 625 N N . VAL A 1 87 ? 5.377 -5.121 -5.070 1.00 92.31 87 VAL A N 1
ATOM 626 C CA . VAL A 1 87 ? 4.444 -4.888 -6.167 1.00 92.31 87 VAL A CA 1
ATOM 627 C C . VAL A 1 87 ? 5.229 -4.919 -7.469 1.00 92.31 87 VAL A C 1
ATOM 629 O O . VAL A 1 87 ? 6.150 -4.126 -7.659 1.00 92.31 87 VAL A O 1
ATOM 632 N N . CYS A 1 88 ? 4.853 -5.845 -8.344 1.00 90.81 88 CYS A N 1
ATOM 633 C CA . CYS A 1 88 ? 5.513 -6.115 -9.617 1.00 90.81 88 CYS A CA 1
ATOM 634 C C . CYS A 1 88 ? 4.636 -5.666 -10.795 1.00 90.81 88 CYS A C 1
ATOM 636 O O . CYS A 1 88 ? 3.589 -5.047 -10.607 1.00 90.81 88 CYS A O 1
ATOM 638 N N . ALA A 1 89 ? 5.035 -6.029 -12.016 1.00 89.38 89 ALA A N 1
ATOM 639 C CA . ALA A 1 89 ? 4.297 -5.771 -13.259 1.00 89.38 89 ALA A CA 1
ATOM 640 C C . ALA A 1 89 ? 2.912 -6.455 -13.347 1.00 89.38 89 ALA A C 1
ATOM 642 O O . ALA A 1 89 ? 2.173 -6.263 -14.315 1.00 89.38 89 ALA A O 1
ATOM 643 N N . SER A 1 90 ? 2.574 -7.285 -12.361 1.00 89.06 90 SER A N 1
ATOM 644 C CA . SER A 1 90 ? 1.307 -7.997 -12.223 1.00 89.06 90 SER A CA 1
ATOM 645 C C . SER A 1 90 ? 0.474 -7.433 -11.076 1.00 89.06 90 SER A C 1
ATOM 647 O O . SER A 1 90 ? 0.995 -6.799 -10.163 1.00 89.06 90 SER A O 1
ATOM 649 N N . ASP A 1 91 ? -0.823 -7.722 -11.100 1.00 89.88 91 ASP A N 1
ATOM 650 C CA . ASP A 1 91 ? -1.739 -7.365 -10.021 1.00 89.88 91 ASP A CA 1
ATOM 651 C C . ASP A 1 91 ? -1.389 -8.109 -8.727 1.00 89.88 91 ASP A C 1
ATOM 653 O O . ASP A 1 91 ? -1.609 -9.314 -8.602 1.00 89.88 91 ASP A O 1
ATOM 657 N N . THR A 1 92 ? -0.855 -7.379 -7.752 1.00 92.50 92 THR A N 1
ATOM 658 C CA . THR A 1 92 ? -0.574 -7.877 -6.408 1.00 92.50 92 THR A CA 1
ATOM 659 C C . THR A 1 92 ? -1.769 -7.572 -5.500 1.00 92.50 92 THR A C 1
ATOM 661 O O . THR A 1 92 ? -2.067 -6.393 -5.266 1.00 92.50 92 THR A O 1
ATOM 664 N N . PRO A 1 93 ? -2.463 -8.591 -4.957 1.00 93.50 93 PRO A N 1
ATOM 665 C CA . PRO A 1 93 ? -3.504 -8.375 -3.965 1.00 93.50 93 PRO A CA 1
ATOM 666 C C . PRO A 1 93 ? -2.880 -7.942 -2.635 1.00 93.50 93 PRO A C 1
ATOM 668 O O . PRO A 1 93 ? -1.937 -8.556 -2.132 1.00 93.50 93 PRO A O 1
ATOM 671 N N . ILE A 1 94 ? -3.430 -6.881 -2.060 1.00 92.69 94 ILE A N 1
ATOM 672 C CA . ILE A 1 94 ? -3.042 -6.344 -0.761 1.00 92.69 94 ILE A CA 1
ATOM 673 C C . ILE A 1 94 ? -4.227 -6.518 0.170 1.00 92.69 94 ILE A C 1
ATOM 675 O O . ILE A 1 94 ? -5.343 -6.131 -0.165 1.00 92.69 94 ILE A O 1
ATOM 679 N N . ASP A 1 95 ? -3.976 -7.075 1.345 1.00 92.00 95 ASP A N 1
ATOM 680 C CA . ASP A 1 95 ? -4.951 -7.142 2.422 1.00 92.00 95 ASP A CA 1
ATOM 681 C C . ASP A 1 95 ? -4.205 -7.166 3.748 1.00 92.00 95 ASP A C 1
ATOM 683 O O . ASP A 1 95 ? -3.329 -8.010 3.979 1.00 92.00 95 ASP A O 1
ATOM 687 N N . THR A 1 96 ? -4.495 -6.193 4.603 1.00 89.12 96 THR A N 1
ATOM 688 C CA . THR A 1 96 ? -3.883 -6.141 5.925 1.00 89.12 96 THR A CA 1
ATOM 689 C C . THR A 1 96 ? -4.519 -7.130 6.888 1.00 89.12 96 THR A C 1
ATOM 691 O O . THR A 1 96 ? -3.826 -7.530 7.823 1.00 89.12 96 THR A O 1
ATOM 694 N N . ASP A 1 97 ? -5.800 -7.480 6.688 1.00 82.56 97 ASP A N 1
ATOM 695 C CA . ASP A 1 97 ? -6.668 -8.182 7.653 1.00 82.56 97 ASP A CA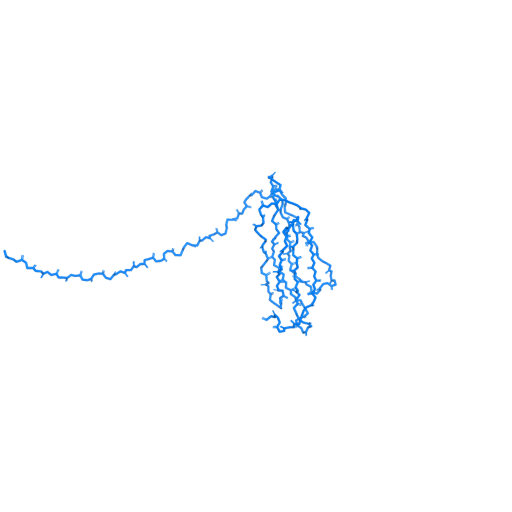 1
ATOM 696 C C . ASP A 1 97 ? -6.461 -7.705 9.107 1.00 82.56 97 ASP A C 1
ATOM 698 O O . ASP A 1 97 ? -6.525 -8.455 10.082 1.00 82.56 97 ASP A O 1
ATOM 702 N N . TYR A 1 98 ? -6.094 -6.430 9.260 1.00 82.12 98 TYR A N 1
ATOM 703 C CA . TYR A 1 98 ? -5.628 -5.917 10.534 1.00 82.12 98 TYR A CA 1
ATOM 704 C C . TYR A 1 98 ? -6.822 -5.614 11.431 1.00 82.12 98 TYR A C 1
ATOM 706 O O . TYR A 1 98 ? -7.771 -4.948 11.032 1.00 82.12 98 TYR A O 1
ATOM 714 N N . GLN A 1 99 ? -6.759 -6.111 12.663 1.00 78.94 99 GLN A N 1
ATOM 715 C CA . GLN A 1 99 ? -7.905 -6.148 13.568 1.00 78.94 99 GLN A CA 1
ATOM 716 C C . GLN A 1 99 ? -7.898 -5.026 14.613 1.00 78.94 99 GLN A C 1
ATOM 718 O O . GLN A 1 99 ? -8.667 -5.099 15.560 1.00 78.94 99 GLN A O 1
ATOM 723 N N . ASN A 1 100 ? -7.047 -4.002 14.480 1.00 82.69 100 ASN A N 1
ATOM 724 C CA . ASN A 1 100 ? -7.060 -2.836 15.371 1.00 82.69 100 ASN A CA 1
ATOM 725 C C . ASN A 1 100 ? -7.193 -1.527 14.583 1.00 82.69 100 ASN A C 1
ATOM 727 O O . ASN A 1 100 ? -6.805 -1.428 13.418 1.00 82.69 100 ASN A O 1
ATOM 731 N N . GLY A 1 101 ? -7.743 -0.507 15.239 1.00 82.25 101 GLY A N 1
ATOM 732 C CA . GLY A 1 101 ? -7.836 0.850 14.704 1.00 82.25 101 GLY A CA 1
ATOM 733 C C . GLY A 1 101 ? -6.522 1.627 14.795 1.00 82.25 101 GLY A C 1
ATOM 734 O O . GLY A 1 101 ? -5.635 1.307 15.586 1.00 82.25 101 GLY A O 1
ATOM 735 N N . GLY A 1 102 ? -6.398 2.686 13.994 1.00 85.19 102 GLY A N 1
ATOM 736 C CA . GLY A 1 102 ? -5.254 3.595 14.044 1.00 85.19 102 GLY A CA 1
ATOM 737 C C . GLY A 1 102 ? -5.102 4.483 12.805 1.00 85.19 102 GLY A C 1
ATOM 738 O O . GLY A 1 102 ? -5.784 4.292 11.798 1.00 85.19 102 GLY A O 1
ATOM 739 N N . PRO A 1 103 ? -4.194 5.472 12.836 1.00 86.56 103 PRO A N 1
ATOM 740 C CA . PRO A 1 103 ? -3.865 6.239 11.642 1.00 86.56 103 PRO A CA 1
ATOM 741 C C . PRO A 1 103 ? -3.289 5.312 10.566 1.00 86.56 103 PRO A C 1
ATOM 743 O O . PRO A 1 103 ? -2.453 4.455 10.862 1.00 86.56 103 PRO A O 1
ATOM 746 N N . VAL A 1 104 ? -3.734 5.499 9.321 1.00 89.44 104 VAL A N 1
ATOM 747 C CA . VAL A 1 104 ? -3.248 4.743 8.159 1.00 89.44 104 VAL A CA 1
ATOM 748 C C . VAL A 1 104 ? -2.210 5.572 7.419 1.00 89.44 104 VAL A C 1
ATOM 750 O O . VAL A 1 104 ? -2.478 6.717 7.060 1.00 89.44 104 VAL A O 1
ATOM 753 N N . GLY A 1 105 ? -1.046 4.982 7.161 1.00 90.62 105 GLY A N 1
ATOM 754 C CA . GLY A 1 105 ? 0.014 5.570 6.349 1.00 90.62 105 GLY A CA 1
ATOM 755 C C . GLY A 1 105 ? 0.465 4.614 5.251 1.00 90.62 105 GLY A C 1
ATOM 756 O O . GLY A 1 105 ? 0.594 3.412 5.486 1.00 90.62 105 GLY A O 1
ATOM 757 N N . LEU A 1 106 ? 0.729 5.154 4.061 1.00 91.25 106 LEU A N 1
ATOM 758 C CA . LEU A 1 106 ? 1.298 4.414 2.936 1.00 91.25 106 LEU A CA 1
ATOM 759 C C . LEU A 1 106 ? 2.702 4.940 2.626 1.00 91.25 106 LEU A C 1
ATOM 761 O O . LEU A 1 106 ? 2.914 6.150 2.573 1.00 91.25 106 LEU A O 1
ATOM 765 N N . GLY A 1 107 ? 3.650 4.029 2.424 1.00 91.25 107 GLY A N 1
ATOM 766 C CA . GLY A 1 107 ? 5.020 4.327 2.011 1.00 91.25 107 GLY A CA 1
ATOM 767 C C . GLY A 1 107 ? 5.405 3.539 0.764 1.00 91.25 107 GLY A C 1
ATOM 768 O O . GLY A 1 107 ? 4.950 2.411 0.581 1.00 91.25 107 GLY A O 1
ATOM 769 N N . TYR A 1 108 ? 6.258 4.128 -0.072 1.00 89.44 108 TYR A N 1
ATOM 770 C CA . TYR A 1 108 ? 6.668 3.560 -1.356 1.00 89.44 108 TYR A CA 1
ATOM 771 C C . TYR A 1 108 ? 8.177 3.683 -1.510 1.00 89.44 108 TYR A C 1
ATOM 773 O O . TYR A 1 108 ? 8.742 4.744 -1.244 1.00 89.44 108 TYR A O 1
ATOM 781 N N . MET A 1 109 ? 8.820 2.612 -1.957 1.00 90.00 109 MET A N 1
ATOM 782 C CA . MET A 1 109 ? 10.245 2.601 -2.266 1.00 90.00 109 MET A CA 1
ATOM 783 C C . MET A 1 109 ? 10.472 1.766 -3.521 1.00 90.00 109 MET A C 1
ATOM 785 O O . MET A 1 109 ? 10.040 0.615 -3.572 1.00 90.00 109 MET A O 1
ATOM 789 N N . LYS A 1 110 ? 11.140 2.335 -4.528 1.00 88.69 110 LYS A N 1
ATOM 790 C CA . LYS A 1 110 ? 11.571 1.569 -5.700 1.00 88.69 110 LYS A CA 1
ATOM 791 C C . LYS A 1 110 ? 12.679 0.598 -5.294 1.00 88.69 110 LYS A C 1
ATOM 793 O O . LYS A 1 110 ? 13.600 0.972 -4.569 1.00 88.69 110 LYS A O 1
ATOM 798 N N . VAL A 1 111 ? 12.559 -0.648 -5.734 1.00 88.62 111 VAL A N 1
ATOM 799 C CA . VAL A 1 111 ? 13.536 -1.722 -5.535 1.00 88.62 111 VAL A CA 1
ATOM 800 C C . VAL A 1 111 ? 13.833 -2.383 -6.877 1.00 88.62 111 VAL A C 1
ATOM 802 O O . VAL A 1 111 ? 13.074 -2.235 -7.827 1.00 88.62 111 VAL A O 1
ATOM 805 N N . SER A 1 112 ? 14.948 -3.101 -6.965 1.00 84.12 112 SER A N 1
ATOM 806 C CA . SER A 1 112 ? 15.393 -3.706 -8.222 1.00 84.12 112 SER A CA 1
ATOM 807 C C . SER A 1 112 ? 14.452 -4.814 -8.726 1.00 84.12 112 SER A C 1
ATOM 809 O O . SER A 1 112 ? 13.737 -5.438 -7.939 1.00 84.12 112 SER A O 1
ATOM 811 N N . ALA A 1 113 ? 14.451 -5.051 -10.043 1.00 77.31 113 ALA A N 1
ATOM 812 C CA . ALA A 1 113 ? 13.550 -5.989 -10.721 1.00 77.31 113 ALA A CA 1
ATOM 813 C C . ALA A 1 113 ? 13.747 -7.456 -10.294 1.00 77.31 113 ALA A C 1
ATOM 815 O O . ALA A 1 113 ? 12.792 -8.218 -10.326 1.00 77.31 113 ALA A O 1
ATOM 816 N N . ASP A 1 114 ? 14.944 -7.839 -9.835 1.00 81.12 114 ASP A N 1
ATOM 817 C CA . ASP A 1 114 ? 15.270 -9.171 -9.283 1.00 81.12 114 ASP A CA 1
ATOM 818 C C . ASP A 1 114 ? 14.548 -9.505 -7.966 1.00 81.12 114 ASP A C 1
ATOM 820 O O . ASP A 1 114 ? 14.685 -10.606 -7.436 1.00 81.12 114 ASP A O 1
ATOM 824 N N . ARG A 1 115 ? 13.813 -8.539 -7.402 1.00 73.19 115 ARG A N 1
ATOM 825 C CA . ARG A 1 115 ? 12.963 -8.725 -6.220 1.00 73.19 115 ARG A CA 1
ATOM 826 C C . ARG A 1 115 ? 11.528 -9.126 -6.576 1.00 73.19 115 ARG A C 1
ATOM 828 O O . ARG A 1 115 ? 10.759 -9.382 -5.649 1.00 73.19 115 ARG A O 1
ATOM 835 N N . CYS A 1 116 ? 11.195 -9.157 -7.867 1.00 78.19 116 CYS A N 1
ATOM 836 C CA . CYS A 1 116 ? 10.082 -9.915 -8.427 1.00 78.19 116 CYS A CA 1
ATOM 837 C C . CYS A 1 116 ? 10.582 -11.327 -8.790 1.00 78.19 116 CYS A C 1
ATOM 839 O O . CYS A 1 116 ? 9.802 -12.270 -8.569 1.00 78.19 116 CYS A O 1
#

Secondary structure (DSSP, 8-state):
-------------------------TT-SEEEEEP--GGG-EEEEEEEEE-TTS-EEEEEEEEES-TTT-EEEEEEEETTEEEEEEE-SS-EEEE----S---EEEEEEEE-GGG-

Sequence (116 aa):
MSALVASVCLSVATLAAASTTAAAQTDAAECGRIGYGTVTGLSGSMYKCTWDDGRIRVFGTMRDITPSDGATLLTVRIGLYSRQWVVCASDTPIDTDYQNGGPVGLGYMKVSADRC

Foldseek 3Di:
DDDDDDDDDDDPPPPPPPPPPPPPPPAQVDKDWDDDDPVQQKDWTWIWTAGPVQFIKIWIWMARNPQVQAWKWKWKDFAPDIDTDTHHRDIDIDIPVTGHHGDIDIDIDGDHNVVD

Radius of gyration: 22.76 Å; chains: 1; bounding box: 36×83×33 Å

pLDDT: mean 76.11, std 18.6, range [35.41, 94.69]